Protein AF-A0A3B8ZAV6-F1 (afdb_monomer_lite)

Radius of gyration: 18.93 Å; chains: 1; bounding box: 57×38×47 Å

Secondary structure (DSSP, 8-state):
---------HHHHHTT-EEEEE-TTSGGGTHHHHHHTT--SB-TTSSSB--SSHHHHHHHHHHHHHHHTTSS-SS--HHHHHHHHHTT-EEEEE--GGGHHHHHH-TT------PPPB-TTT--B-PPPP--------TT-------

Foldseek 3Di:
DQADPQPCDPVLVVVLAAAEAEAPVDCLVLQLLLQLLVHDQADPPDPHGPCPDPSNVVSVVVVVVCVVSRNYDVHHHHVNRVVCQLVVRYRYYDDDPVCVVVQVPRPVHPGDDDAADRDPVRSGGSDGDDDDDDDDDDPPDDDPPDD

Sequence (147 aa):
MAVAATHASPSDRAKQQYGLVWNFVEPFFLVPFLSGFGGWVFEQDSSIPALDTPEVVAALQFVVALQQHRVLPANCDYETADMLFKSGRAAMIINGDWSWSDYLSNTNIDAVIAPLPVVSKTGLPMAPMVATKGYSLNINAQGAQVE

pLDDT: mean 87.41, std 15.55, range [30.14, 98.31]

Structure (mmCIF, N/CA/C/O backbone):
data_AF-A0A3B8ZAV6-F1
#
_entry.id   AF-A0A3B8ZAV6-F1
#
loop_
_atom_site.group_PDB
_atom_site.id
_atom_site.type_symbol
_atom_site.label_atom_id
_atom_site.label_alt_id
_atom_site.label_comp_id
_atom_site.label_asym_id
_atom_site.label_entity_id
_atom_site.label_seq_id
_atom_site.pdbx_PDB_ins_code
_atom_site.Cartn_x
_atom_site.Cartn_y
_atom_site.Cartn_z
_atom_site.occupancy
_atom_site.B_iso_or_equiv
_atom_site.auth_seq_id
_atom_site.auth_comp_id
_atom_site.auth_asym_id
_atom_site.auth_atom_id
_atom_site.pdbx_PDB_model_num
ATOM 1 N N . MET A 1 1 ? -9.820 -5.754 4.268 1.00 36.94 1 MET A N 1
ATOM 2 C CA . MET A 1 1 ? -10.681 -4.639 3.833 1.00 36.94 1 MET A CA 1
ATOM 3 C C . MET A 1 1 ? -11.993 -4.707 4.613 1.00 36.94 1 MET A C 1
ATOM 5 O O . MET A 1 1 ? -12.758 -5.635 4.390 1.00 36.94 1 MET A O 1
ATOM 9 N N . ALA A 1 2 ? -12.234 -3.786 5.549 1.00 30.28 2 ALA A N 1
ATOM 10 C CA . ALA A 1 2 ? -13.492 -3.695 6.300 1.00 30.28 2 ALA A CA 1
ATOM 11 C C . ALA A 1 2 ? -14.449 -2.715 5.5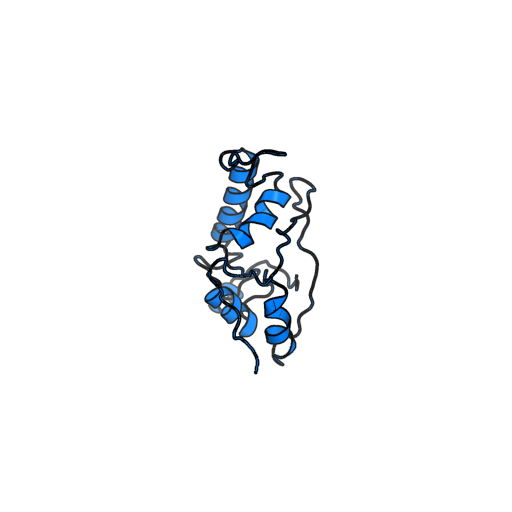95 1.00 30.28 2 ALA A C 1
ATOM 13 O O . ALA A 1 2 ? -14.299 -1.511 5.714 1.00 30.28 2 ALA A O 1
ATOM 14 N N . VAL A 1 3 ? -15.386 -3.195 4.777 1.00 30.14 3 VAL A N 1
ATOM 15 C CA . VAL A 1 3 ? -16.180 -2.312 3.900 1.00 30.14 3 VAL A CA 1
ATOM 16 C C . VAL A 1 3 ? -17.386 -1.720 4.641 1.00 30.14 3 VAL A C 1
ATOM 18 O O . VAL A 1 3 ? -18.337 -2.437 4.932 1.00 30.14 3 VAL A O 1
ATOM 21 N N . ALA A 1 4 ? -17.399 -0.400 4.840 1.00 34.38 4 ALA A N 1
ATOM 22 C CA . ALA A 1 4 ? -18.631 0.386 4.958 1.00 34.38 4 ALA A CA 1
ATOM 23 C C . ALA A 1 4 ? -18.734 1.313 3.733 1.00 34.38 4 ALA A C 1
ATOM 25 O O . ALA A 1 4 ? -17.719 1.816 3.251 1.00 34.38 4 ALA A O 1
ATOM 26 N N . ALA A 1 5 ? -19.941 1.486 3.185 1.00 32.22 5 ALA A N 1
ATOM 27 C CA . ALA A 1 5 ? -20.195 2.184 1.922 1.00 32.22 5 ALA A CA 1
ATOM 28 C C . ALA A 1 5 ? -19.514 3.571 1.857 1.00 32.22 5 ALA A C 1
ATOM 30 O O . ALA A 1 5 ? -19.794 4.453 2.662 1.00 32.22 5 ALA A O 1
ATOM 31 N N . THR A 1 6 ? -18.620 3.772 0.885 1.00 45.44 6 THR A N 1
ATOM 32 C CA . THR A 1 6 ? -17.654 4.888 0.846 1.00 45.44 6 THR A CA 1
ATOM 33 C C . THR A 1 6 ? -18.120 6.141 0.099 1.00 45.44 6 THR A C 1
ATOM 35 O O . THR A 1 6 ? -17.298 6.919 -0.388 1.00 45.44 6 THR A O 1
ATOM 38 N N . HIS A 1 7 ? -19.426 6.408 0.030 1.00 46.56 7 HIS A N 1
ATOM 39 C CA . HIS A 1 7 ? -19.881 7.738 -0.377 1.00 46.56 7 HIS A CA 1
ATOM 40 C C . HIS A 1 7 ? -19.847 8.677 0.831 1.00 46.56 7 HIS A C 1
ATOM 42 O O . HIS A 1 7 ? -20.750 8.640 1.658 1.00 46.56 7 HIS A O 1
ATOM 48 N N . ALA A 1 8 ? -18.824 9.537 0.911 1.00 52.19 8 ALA A N 1
ATOM 49 C CA . ALA A 1 8 ? -18.735 10.572 1.940 1.00 52.19 8 ALA A CA 1
ATOM 50 C C . ALA A 1 8 ? -19.919 11.549 1.819 1.00 52.19 8 ALA A C 1
ATOM 52 O O . ALA A 1 8 ? -19.936 12.461 0.973 1.00 52.19 8 ALA A O 1
ATOM 53 N N . SER A 1 9 ? -20.921 11.346 2.670 1.00 55.22 9 SER A N 1
ATOM 54 C CA . SER A 1 9 ? -22.085 12.212 2.792 1.00 55.22 9 SER A CA 1
ATOM 55 C C . SER A 1 9 ? -21.664 13.593 3.320 1.00 55.22 9 SER A C 1
ATOM 57 O O . SER A 1 9 ? -20.604 13.740 3.935 1.00 55.22 9 SER A O 1
ATOM 59 N N . PRO A 1 10 ? -22.468 14.651 3.118 1.00 54.78 10 PRO A N 1
ATOM 60 C CA . PRO A 1 10 ? -22.186 15.963 3.701 1.00 54.78 10 PRO A CA 1
ATOM 61 C C . PRO A 1 10 ? -21.973 15.942 5.227 1.00 54.78 10 PRO A C 1
ATOM 63 O O . PRO A 1 10 ? -21.194 16.746 5.733 1.00 54.78 10 PRO A O 1
ATOM 66 N N . SER A 1 11 ? -22.598 15.008 5.956 1.00 55.44 11 SER A N 1
ATOM 67 C CA . SER A 1 11 ? -22.385 14.825 7.399 1.00 55.44 11 SER A CA 1
ATOM 68 C C . SER A 1 11 ? -21.033 14.198 7.744 1.00 55.44 11 SER A C 1
ATOM 70 O O . SER A 1 11 ? -20.430 14.593 8.742 1.00 55.44 11 SER A O 1
ATOM 72 N N . ASP A 1 12 ? -20.514 13.298 6.907 1.00 56.47 12 ASP A N 1
ATOM 73 C CA . ASP A 1 12 ? -19.191 12.681 7.105 1.00 56.47 12 ASP A CA 1
ATOM 74 C C . ASP A 1 12 ? -18.078 13.723 6.932 1.00 56.47 12 ASP A C 1
ATOM 76 O O . ASP A 1 12 ? -17.070 13.713 7.641 1.00 56.47 12 ASP A O 1
ATOM 80 N N . ARG A 1 13 ? -18.316 14.707 6.049 1.00 57.88 13 ARG A N 1
ATOM 81 C CA . ARG A 1 13 ? -17.417 15.850 5.812 1.00 57.88 13 ARG A CA 1
ATOM 82 C C . ARG A 1 13 ? -17.279 16.750 7.039 1.00 57.88 13 ARG A C 1
ATOM 84 O O . ARG A 1 13 ? -16.193 17.266 7.279 1.00 57.88 13 ARG A O 1
ATOM 91 N N . ALA A 1 14 ? -18.344 16.921 7.823 1.00 58.75 14 ALA A N 1
ATOM 92 C CA . ALA A 1 14 ? -18.310 17.702 9.061 1.00 58.75 14 ALA A CA 1
ATOM 93 C C . ALA A 1 14 ? -17.619 16.954 10.216 1.00 58.75 14 ALA A C 1
ATOM 95 O O . ALA A 1 14 ? -17.057 17.585 11.107 1.00 58.75 14 ALA A O 1
ATOM 96 N N . LYS A 1 15 ? -17.627 15.616 10.186 1.00 63.44 15 LYS A N 1
ATOM 97 C CA . LYS A 1 15 ? -17.025 14.750 11.215 1.00 63.44 15 LYS A CA 1
ATOM 98 C C . LYS A 1 15 ? -15.614 14.264 10.866 1.00 63.44 15 LYS A C 1
ATOM 100 O O . LYS A 1 15 ? -15.023 13.513 11.637 1.00 63.44 15 LYS A O 1
ATOM 105 N N . GLN A 1 16 ? -15.075 14.696 9.720 1.00 76.06 16 GLN A N 1
ATOM 106 C CA . GLN A 1 16 ? -13.797 14.241 9.170 1.00 76.06 16 GLN A CA 1
ATOM 107 C C . GLN A 1 16 ? -13.682 12.700 9.164 1.00 76.06 16 GLN A C 1
ATOM 109 O O . GLN A 1 16 ? -12.708 12.144 9.689 1.00 76.06 16 GLN A O 1
ATOM 114 N N . GLN A 1 17 ? -14.708 12.032 8.630 1.00 86.38 17 GLN A N 1
ATOM 115 C CA . GLN A 1 17 ? -14.732 10.583 8.427 1.00 86.38 17 GLN A CA 1
ATOM 116 C C . GLN A 1 17 ? -14.309 10.243 6.992 1.00 86.38 17 GLN A C 1
ATOM 118 O O . GLN A 1 17 ? -14.695 10.934 6.048 1.00 86.38 17 GLN A O 1
ATOM 123 N N . TYR A 1 18 ? -13.519 9.183 6.835 1.00 89.75 18 TYR A N 1
ATOM 124 C CA . TYR A 1 18 ? -12.926 8.759 5.567 1.00 89.75 18 TYR A CA 1
ATOM 125 C C . TYR A 1 18 ? -13.351 7.338 5.204 1.00 89.75 18 TYR A C 1
ATOM 127 O O . TYR A 1 18 ? -13.526 6.477 6.067 1.00 89.75 18 TYR A O 1
ATOM 135 N N . GLY A 1 19 ? -13.494 7.076 3.906 1.00 90.31 19 GLY A N 1
ATOM 136 C CA . GLY A 1 19 ? -13.804 5.731 3.429 1.00 90.31 19 GLY A CA 1
ATOM 137 C C . GLY A 1 19 ? -12.605 4.794 3.556 1.00 90.31 19 GLY A C 1
ATOM 138 O O . GLY A 1 19 ? -12.752 3.644 3.959 1.00 90.31 19 GLY A O 1
ATOM 139 N N . LEU A 1 20 ? -11.413 5.298 3.235 1.00 93.88 20 LEU A N 1
ATOM 140 C CA . LEU A 1 20 ? -10.178 4.526 3.190 1.00 93.88 20 LEU A CA 1
ATOM 141 C C . LEU A 1 20 ? -9.000 5.379 3.670 1.00 93.88 20 LEU A C 1
ATOM 143 O O . LEU A 1 20 ? -8.856 6.528 3.254 1.00 93.88 20 LEU A O 1
ATOM 147 N N . VAL A 1 21 ? -8.139 4.798 4.503 1.00 95.94 21 VAL A N 1
ATOM 148 C CA . VAL A 1 21 ? -6.849 5.375 4.903 1.00 95.94 21 VAL A CA 1
ATOM 149 C C . VAL A 1 21 ? -5.720 4.372 4.687 1.00 95.94 21 VAL A C 1
ATOM 151 O O . VAL A 1 21 ? -5.903 3.166 4.834 1.00 95.94 21 VAL A O 1
ATOM 154 N N . TRP A 1 22 ? -4.546 4.866 4.311 1.00 96.50 22 TRP A N 1
ATOM 155 C CA . TRP A 1 22 ? -3.295 4.109 4.291 1.00 96.50 22 TRP A CA 1
ATOM 156 C C . TRP A 1 22 ? -2.123 5.081 4.200 1.00 96.50 22 TRP A C 1
ATOM 158 O O . TRP A 1 22 ? -2.316 6.249 3.858 1.00 96.50 22 TRP A O 1
ATOM 168 N N . ASN A 1 23 ? -0.917 4.594 4.478 1.00 96.44 23 ASN A N 1
ATOM 169 C CA . ASN A 1 23 ? 0.301 5.381 4.340 1.00 96.44 23 ASN A CA 1
ATOM 170 C C . ASN A 1 23 ? 0.687 5.537 2.858 1.00 96.44 23 ASN A C 1
ATOM 172 O O . ASN A 1 23 ? 1.509 4.779 2.355 1.00 96.44 23 ASN A O 1
ATOM 176 N N . PHE A 1 24 ? 0.092 6.492 2.139 1.00 91.56 24 PHE A N 1
ATOM 177 C CA . PHE A 1 24 ? 0.441 6.745 0.731 1.00 91.56 24 PHE A CA 1
ATOM 178 C C . PHE A 1 24 ? 1.691 7.613 0.552 1.00 91.56 24 PHE A C 1
ATOM 180 O O . PHE A 1 24 ? 2.093 7.863 -0.583 1.00 91.56 24 PHE A O 1
ATOM 187 N N . VAL A 1 25 ? 2.296 8.080 1.647 1.00 91.69 25 VAL A N 1
ATOM 188 C CA . VAL A 1 25 ? 3.589 8.775 1.616 1.00 91.69 25 VAL A CA 1
ATOM 189 C C . VAL A 1 25 ? 4.729 7.773 1.411 1.00 91.69 25 VAL A C 1
ATOM 191 O O . VAL A 1 25 ? 5.723 8.106 0.771 1.00 91.69 25 VAL A O 1
ATOM 194 N N . GLU A 1 26 ? 4.568 6.536 1.894 1.00 94.38 26 GLU A N 1
ATOM 195 C CA . GLU A 1 26 ? 5.595 5.500 1.799 1.00 94.38 26 GLU A CA 1
ATOM 196 C C . GLU A 1 26 ? 5.390 4.564 0.586 1.00 94.38 26 GLU A C 1
ATOM 198 O O . GLU A 1 26 ? 4.365 3.873 0.506 1.00 94.38 26 GLU A O 1
ATOM 203 N N . PRO A 1 27 ? 6.365 4.455 -0.345 1.00 93.38 27 PRO A N 1
ATOM 204 C CA . PRO A 1 27 ? 6.205 3.708 -1.599 1.00 93.38 27 PRO A CA 1
ATOM 205 C C . PRO A 1 27 ? 5.876 2.220 -1.444 1.00 93.38 27 PRO A C 1
ATOM 207 O O . PRO A 1 27 ? 5.257 1.639 -2.337 1.00 93.38 27 PRO A O 1
ATOM 210 N N . PHE A 1 28 ? 6.233 1.592 -0.318 1.00 94.69 28 PHE A N 1
ATOM 211 C CA . PHE A 1 28 ? 5.870 0.198 -0.042 1.00 94.69 28 PHE A CA 1
ATOM 212 C C . PHE A 1 28 ? 4.354 -0.039 -0.163 1.00 94.69 28 PHE A C 1
ATOM 214 O O . PHE A 1 28 ? 3.915 -1.037 -0.736 1.00 94.69 28 PHE A O 1
ATOM 221 N N . PHE A 1 29 ? 3.543 0.916 0.301 1.00 95.62 29 PHE A N 1
ATOM 222 C CA . PHE A 1 29 ? 2.083 0.828 0.240 1.00 95.62 29 PHE A CA 1
ATOM 223 C C . PHE A 1 29 ? 1.494 1.272 -1.106 1.00 95.62 29 PHE A C 1
ATOM 225 O O . PHE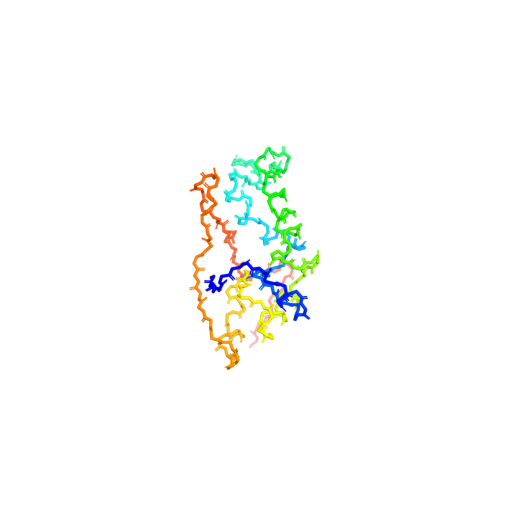 A 1 29 ? 0.290 1.118 -1.322 1.00 95.62 29 PHE A O 1
ATOM 232 N N . LEU A 1 30 ? 2.312 1.791 -2.028 1.00 94.94 30 LEU A N 1
ATOM 233 C CA . LEU A 1 30 ? 1.894 2.098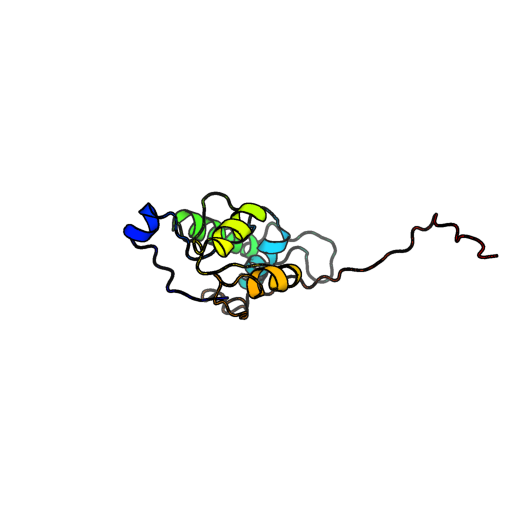 -3.397 1.00 94.94 30 LEU A CA 1
ATOM 234 C C . LEU A 1 30 ? 1.900 0.848 -4.290 1.00 94.94 30 LEU A C 1
ATOM 236 O O . LEU A 1 30 ? 1.097 0.758 -5.217 1.00 94.94 30 LEU A O 1
ATOM 240 N N . VAL A 1 31 ? 2.754 -0.139 -3.994 1.00 96.44 31 VAL A N 1
ATOM 241 C CA . VAL A 1 31 ? 2.938 -1.354 -4.813 1.00 96.44 31 VAL A CA 1
ATOM 242 C C . VAL A 1 31 ? 1.629 -2.062 -5.196 1.00 96.44 31 VAL A C 1
ATOM 244 O O . VAL A 1 31 ? 1.493 -2.400 -6.372 1.00 96.44 31 VAL A O 1
ATOM 247 N N . PRO A 1 32 ? 0.638 -2.254 -4.300 1.00 96.94 32 PRO A N 1
ATOM 248 C CA . PRO A 1 32 ? -0.613 -2.900 -4.690 1.00 96.94 32 PRO A CA 1
ATOM 249 C C . PRO A 1 32 ? -1.398 -2.132 -5.760 1.00 96.94 32 PRO A C 1
ATOM 251 O O . PRO A 1 32 ? -2.123 -2.734 -6.546 1.00 96.94 32 PRO A O 1
ATOM 254 N N . PHE A 1 33 ? -1.269 -0.804 -5.804 1.00 96.88 33 PHE A N 1
ATOM 255 C CA . PHE A 1 33 ? -1.879 0.004 -6.857 1.00 96.88 33 PHE A CA 1
ATOM 256 C C . PHE A 1 33 ? -1.102 -0.132 -8.165 1.00 96.88 33 PHE A C 1
ATOM 258 O O . PHE A 1 33 ? -1.727 -0.240 -9.212 1.00 96.88 33 PHE A O 1
ATOM 265 N N . LEU A 1 34 ? 0.233 -0.193 -8.122 1.00 97.56 34 LEU A N 1
ATOM 266 C CA . LEU A 1 34 ? 1.034 -0.432 -9.327 1.00 97.56 34 LEU A CA 1
ATOM 267 C C . LEU A 1 34 ? 0.641 -1.762 -9.978 1.00 97.56 34 LEU A C 1
ATOM 269 O O . LEU A 1 34 ? 0.237 -1.781 -11.139 1.00 97.56 34 LEU A O 1
ATOM 273 N N . SER A 1 35 ? 0.647 -2.849 -9.201 1.00 97.06 35 SER A N 1
ATOM 274 C CA . SER A 1 35 ? 0.304 -4.185 -9.698 1.00 97.06 35 SER A CA 1
ATOM 275 C C . SER A 1 35 ? -1.146 -4.277 -10.183 1.00 97.06 35 SER A C 1
ATOM 277 O O . SER A 1 35 ? -1.404 -4.853 -11.239 1.00 97.06 35 SER A O 1
ATOM 279 N N . GLY A 1 36 ? -2.088 -3.626 -9.491 1.00 98.00 36 GLY A N 1
ATOM 280 C CA . GLY A 1 36 ? -3.484 -3.534 -9.928 1.00 98.00 36 GLY A CA 1
ATOM 281 C C . GLY A 1 36 ? -3.672 -2.795 -11.260 1.00 98.00 36 GLY A C 1
ATOM 282 O O . GLY A 1 36 ? -4.660 -3.022 -11.955 1.00 98.00 36 GLY A O 1
ATOM 283 N N . PHE A 1 37 ? -2.732 -1.938 -11.658 1.00 98.31 37 PHE A N 1
ATOM 284 C CA . PHE A 1 37 ? -2.738 -1.256 -12.956 1.00 98.31 37 PHE A CA 1
ATOM 285 C C . PHE A 1 37 ? -1.812 -1.907 -13.994 1.00 98.31 37 PHE A C 1
ATOM 287 O O . PHE A 1 37 ? -1.735 -1.417 -15.117 1.00 98.31 37 PHE A O 1
ATOM 294 N N . GLY A 1 38 ? -1.164 -3.025 -13.651 1.00 97.06 38 GLY A N 1
ATOM 295 C CA . GLY A 1 38 ? -0.232 -3.741 -14.526 1.00 97.06 38 GLY A CA 1
ATOM 296 C C . GLY A 1 38 ? 1.197 -3.192 -14.519 1.00 97.06 38 GLY A C 1
ATOM 297 O O . GLY A 1 38 ? 2.021 -3.653 -15.300 1.00 97.06 38 GLY A O 1
ATOM 298 N N . GLY A 1 39 ? 1.502 -2.229 -13.647 1.00 96.19 39 GLY A N 1
ATOM 299 C CA . GLY A 1 39 ? 2.837 -1.663 -13.478 1.00 96.19 39 GLY A CA 1
ATOM 300 C C . GLY A 1 39 ? 3.670 -2.417 -12.441 1.00 96.19 39 GLY A C 1
ATOM 301 O O . GLY A 1 39 ? 3.145 -3.087 -11.547 1.00 96.19 39 GLY A O 1
ATOM 302 N N . TRP A 1 40 ? 4.991 -2.260 -12.523 1.00 95.38 40 TRP A N 1
ATOM 303 C CA . TRP A 1 40 ? 5.938 -2.799 -11.548 1.00 95.38 40 TRP A CA 1
ATOM 304 C C . TRP A 1 40 ? 7.113 -1.842 -11.325 1.00 95.38 40 TRP A C 1
ATOM 306 O O . TRP A 1 40 ? 7.297 -0.882 -12.066 1.00 95.38 40 TRP A O 1
ATOM 316 N N . VAL A 1 41 ? 7.892 -2.077 -10.267 1.00 95.00 41 VAL A N 1
ATOM 317 C CA . VAL A 1 41 ? 9.010 -1.199 -9.872 1.00 95.00 41 VAL A CA 1
ATOM 318 C C . VAL A 1 41 ? 10.274 -1.409 -10.711 1.00 95.00 41 VAL A C 1
ATOM 320 O O . VAL A 1 41 ? 11.047 -0.471 -10.898 1.00 95.00 41 VAL A O 1
ATOM 323 N N . PHE A 1 42 ? 10.467 -2.615 -11.244 1.00 95.00 42 PHE A N 1
ATOM 324 C CA . PHE A 1 42 ? 11.591 -2.992 -12.100 1.00 95.00 42 PHE A CA 1
ATOM 325 C C . PHE A 1 42 ? 11.086 -3.608 -13.401 1.00 95.00 42 PHE A C 1
ATOM 327 O O . PHE A 1 42 ? 9.967 -4.120 -13.464 1.00 95.00 42 PHE A O 1
ATOM 334 N N . GLU A 1 43 ? 11.925 -3.587 -14.426 1.00 94.06 43 GLU A N 1
ATOM 335 C CA . GLU A 1 43 ? 11.724 -4.410 -15.611 1.00 94.06 43 GLU A CA 1
ATOM 336 C C . GLU A 1 43 ? 11.724 -5.899 -15.238 1.00 94.06 43 GLU A C 1
ATOM 338 O O . GLU A 1 43 ? 12.321 -6.323 -14.243 1.00 94.06 43 GLU A O 1
ATOM 343 N N . GLN A 1 44 ? 11.043 -6.709 -16.047 1.00 91.38 44 GLN A N 1
ATOM 344 C CA . GLN A 1 44 ? 10.989 -8.148 -15.828 1.00 91.38 44 GLN A CA 1
ATOM 345 C C . GLN A 1 44 ? 12.402 -8.751 -15.861 1.00 91.38 44 GLN A C 1
ATOM 347 O O . GLN A 1 44 ? 13.168 -8.502 -16.789 1.00 91.38 44 GLN A O 1
ATOM 352 N N . ASP A 1 45 ? 12.728 -9.546 -14.839 1.00 91.88 45 ASP A N 1
ATOM 353 C CA . ASP A 1 45 ? 14.005 -10.258 -14.695 1.00 91.88 45 ASP A CA 1
ATOM 354 C C . ASP A 1 45 ? 15.252 -9.351 -14.768 1.00 91.88 45 ASP A C 1
ATOM 356 O O . ASP A 1 45 ? 16.340 -9.778 -15.158 1.00 91.88 45 ASP A O 1
ATOM 360 N N . SER A 1 46 ? 15.103 -8.086 -14.367 1.00 93.94 46 SER A N 1
ATOM 361 C CA . SER A 1 46 ? 16.131 -7.053 -14.468 1.00 93.94 46 SER A CA 1
ATOM 362 C C . SER A 1 46 ? 16.169 -6.184 -13.208 1.00 93.94 46 SER A C 1
ATOM 364 O O . SER A 1 46 ? 15.198 -6.072 -12.465 1.00 93.94 46 SER A O 1
ATOM 366 N N . SER A 1 47 ? 17.315 -5.550 -12.954 1.00 93.56 47 SER A N 1
ATOM 367 C CA . SER A 1 47 ? 17.476 -4.544 -11.896 1.00 93.56 47 SER A CA 1
ATOM 368 C C . SER A 1 47 ? 17.251 -3.112 -12.398 1.00 93.56 47 SER A C 1
ATOM 370 O O . SER A 1 47 ? 17.560 -2.156 -11.686 1.00 93.56 47 SER A O 1
ATOM 372 N N . ILE A 1 48 ? 16.777 -2.945 -13.636 1.00 96.56 48 ILE A N 1
ATOM 373 C CA . ILE A 1 48 ? 16.488 -1.642 -14.241 1.00 96.56 48 ILE A CA 1
ATOM 374 C C . ILE A 1 48 ? 15.120 -1.149 -13.739 1.00 96.56 48 ILE A C 1
ATOM 376 O O . ILE A 1 48 ? 14.141 -1.887 -13.855 1.00 96.56 48 ILE A O 1
ATOM 380 N N . PRO A 1 49 ? 15.013 0.065 -13.165 1.00 96.38 49 PRO A N 1
ATOM 381 C CA . PRO A 1 49 ? 13.732 0.615 -12.720 1.00 96.38 49 PRO A CA 1
ATOM 382 C C . PRO A 1 49 ? 12.748 0.852 -13.875 1.00 96.38 49 PRO A C 1
ATOM 384 O O . PRO A 1 49 ? 13.119 1.442 -14.886 1.00 96.38 49 PRO A O 1
ATOM 387 N N . ALA A 1 50 ? 11.479 0.485 -13.683 1.00 95.00 50 ALA A N 1
ATOM 388 C CA . ALA A 1 50 ? 10.399 0.631 -14.672 1.00 95.00 50 ALA A CA 1
ATOM 389 C C . ALA A 1 50 ? 9.300 1.606 -14.202 1.00 95.00 50 ALA A C 1
ATOM 391 O O . ALA A 1 50 ? 8.103 1.338 -14.299 1.00 95.00 50 ALA A O 1
ATOM 392 N N . LEU A 1 51 ? 9.710 2.747 -13.641 1.00 95.88 51 LEU A N 1
ATOM 393 C CA . LEU A 1 51 ? 8.799 3.689 -12.977 1.00 95.88 51 LEU A CA 1
ATOM 394 C C . LEU A 1 51 ? 8.110 4.679 -13.932 1.00 95.88 51 LEU A C 1
ATOM 396 O O . LEU A 1 51 ? 7.070 5.225 -13.577 1.00 95.88 51 LEU A O 1
ATOM 400 N N . ASP A 1 52 ? 8.659 4.905 -15.127 1.00 96.44 52 ASP A N 1
ATOM 401 C CA . ASP A 1 52 ? 8.079 5.792 -16.147 1.00 96.44 52 ASP A CA 1
ATOM 402 C C . ASP A 1 52 ? 7.341 4.979 -17.219 1.00 96.44 52 ASP A C 1
ATOM 404 O O . ASP A 1 52 ? 7.754 4.882 -18.373 1.00 96.44 52 ASP A O 1
ATOM 408 N N . THR A 1 53 ? 6.270 4.307 -16.796 1.00 97.19 53 THR A N 1
ATOM 409 C CA . THR A 1 53 ? 5.410 3.501 -17.672 1.00 97.19 53 THR A CA 1
ATOM 410 C C . THR A 1 53 ? 3.975 4.032 -17.653 1.00 97.19 53 THR A C 1
ATOM 412 O O . THR A 1 53 ? 3.533 4.577 -16.632 1.00 97.19 53 THR A O 1
ATOM 415 N N . PRO A 1 54 ? 3.204 3.877 -18.748 1.00 98.19 54 PRO A N 1
ATOM 416 C CA . PRO A 1 54 ? 1.792 4.265 -18.778 1.00 98.19 54 PRO A CA 1
ATOM 417 C C . PRO A 1 54 ? 0.969 3.662 -17.629 1.00 98.19 54 PRO A C 1
ATOM 419 O O . PRO A 1 54 ? 0.067 4.313 -17.101 1.00 98.19 54 PRO A O 1
ATOM 422 N N . GLU A 1 55 ? 1.300 2.441 -17.214 1.00 97.81 55 GLU A N 1
ATOM 423 C CA . GLU A 1 55 ? 0.658 1.708 -16.126 1.00 97.81 55 GLU A CA 1
ATOM 424 C C . GLU A 1 55 ? 0.941 2.353 -14.763 1.00 97.81 55 GLU A C 1
ATOM 426 O O . GLU A 1 55 ? 0.012 2.583 -13.983 1.00 97.81 55 GLU A O 1
ATOM 431 N N . VAL A 1 56 ? 2.202 2.713 -14.485 1.00 97.75 56 VAL A N 1
ATOM 432 C CA . VAL A 1 56 ? 2.579 3.415 -13.245 1.00 97.75 56 VAL A CA 1
ATOM 433 C C . VAL A 1 56 ? 1.948 4.808 -13.199 1.00 97.75 56 VAL A C 1
ATOM 435 O O . VAL A 1 56 ? 1.387 5.196 -12.171 1.00 97.75 56 VAL A O 1
ATOM 438 N N . VAL A 1 57 ? 1.943 5.540 -14.318 1.00 98.00 57 VAL A N 1
ATOM 439 C CA . VAL A 1 57 ? 1.258 6.839 -14.418 1.00 98.00 57 VAL A CA 1
ATOM 440 C C . VAL A 1 57 ? -0.240 6.688 -14.133 1.00 98.00 57 VAL A C 1
ATOM 442 O O . VAL A 1 57 ? -0.798 7.472 -13.363 1.00 98.00 57 VAL A O 1
ATOM 445 N N . ALA A 1 58 ? -0.897 5.667 -14.690 1.00 98.06 58 ALA A N 1
ATOM 446 C CA . ALA A 1 58 ? -2.315 5.409 -14.450 1.00 98.06 58 ALA A CA 1
ATOM 447 C C . ALA A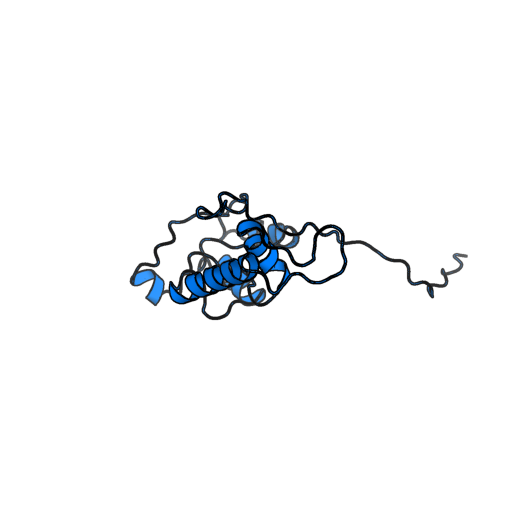 1 58 ? -2.615 5.057 -12.981 1.00 98.06 58 ALA A C 1
ATOM 449 O O . ALA A 1 58 ? -3.615 5.532 -12.434 1.00 98.06 58 ALA A O 1
ATOM 450 N N . ALA A 1 59 ? -1.745 4.282 -12.325 1.00 97.38 59 ALA A N 1
ATOM 451 C CA . ALA A 1 59 ? -1.862 3.973 -10.901 1.00 97.38 59 ALA A CA 1
ATOM 452 C C . ALA A 1 59 ? -1.768 5.240 -10.033 1.00 97.38 59 ALA A C 1
ATOM 454 O O . ALA A 1 59 ? -2.604 5.464 -9.155 1.00 97.38 59 ALA A O 1
ATOM 455 N N . LEU A 1 60 ? -0.790 6.108 -10.308 1.00 95.75 60 LEU A N 1
ATOM 456 C CA . LEU A 1 60 ? -0.613 7.373 -9.589 1.00 95.75 60 LEU A CA 1
ATOM 457 C C . LEU A 1 60 ? -1.792 8.326 -9.813 1.00 95.75 60 LEU A C 1
ATOM 459 O O . LEU A 1 60 ? -2.302 8.915 -8.861 1.00 95.75 60 LEU A O 1
ATOM 463 N N . GLN A 1 61 ? -2.281 8.433 -11.050 1.00 96.38 61 GLN A N 1
ATOM 464 C CA . GLN A 1 61 ? -3.479 9.212 -11.367 1.00 96.38 61 GLN A CA 1
ATOM 465 C C . GLN A 1 61 ? -4.708 8.705 -10.608 1.00 96.38 61 GLN A C 1
ATOM 467 O O . GLN A 1 61 ? -5.518 9.512 -10.156 1.00 96.38 61 GLN A O 1
ATOM 472 N N . PHE A 1 62 ? -4.842 7.390 -10.424 1.00 95.19 62 PHE A N 1
ATOM 473 C CA . PHE A 1 62 ? -5.918 6.821 -9.619 1.00 95.19 62 PHE A CA 1
ATOM 474 C C . PHE A 1 62 ? -5.809 7.220 -8.142 1.00 95.19 62 PHE A C 1
ATOM 476 O O . PHE A 1 62 ? -6.803 7.646 -7.556 1.00 95.19 62 PHE A O 1
ATOM 483 N N . VAL A 1 63 ? -4.612 7.169 -7.548 1.00 92.75 63 VAL A N 1
ATOM 484 C CA . VAL A 1 63 ? -4.394 7.630 -6.163 1.00 92.75 63 VAL A CA 1
ATOM 485 C C . VAL A 1 63 ? -4.712 9.125 -6.018 1.00 92.75 63 VAL A C 1
ATOM 487 O O . VAL A 1 63 ? -5.418 9.517 -5.086 1.00 92.75 63 VAL A O 1
ATOM 490 N N . VAL A 1 64 ? -4.286 9.955 -6.975 1.00 92.19 64 VAL A N 1
ATOM 491 C CA . VAL A 1 64 ? -4.631 11.388 -7.019 1.00 92.19 64 VAL A CA 1
ATOM 492 C C . VAL A 1 64 ? -6.143 11.592 -7.157 1.00 92.19 64 VAL A C 1
ATOM 494 O O . VAL A 1 64 ? -6.714 12.450 -6.484 1.00 92.19 64 VAL A O 1
ATOM 497 N N . ALA A 1 65 ? -6.831 10.791 -7.971 1.00 92.38 65 ALA A N 1
ATOM 498 C CA . ALA A 1 65 ? -8.284 10.866 -8.098 1.00 92.38 65 ALA A CA 1
ATOM 499 C C . ALA A 1 65 ? -8.986 10.534 -6.770 1.00 92.38 65 ALA A C 1
ATOM 501 O O . ALA A 1 65 ? -9.930 11.225 -6.388 1.00 92.38 65 ALA A O 1
ATOM 502 N N . LEU A 1 66 ? -8.508 9.540 -6.011 1.00 90.38 66 LEU A N 1
ATOM 503 C CA . LEU A 1 66 ? -9.052 9.226 -4.683 1.00 90.38 66 LEU A CA 1
ATOM 504 C C . LEU A 1 66 ? -8.914 10.406 -3.701 1.00 90.38 66 LEU A C 1
ATOM 506 O O . LEU A 1 66 ? -9.851 10.680 -2.943 1.00 90.38 66 LEU A O 1
ATOM 510 N N . GLN A 1 67 ? -7.794 11.139 -3.753 1.00 85.88 67 GLN A N 1
ATOM 511 C CA . GLN A 1 67 ? -7.600 12.389 -3.003 1.00 85.88 67 GLN A CA 1
ATOM 512 C C . GLN A 1 67 ? -8.588 13.475 -3.449 1.00 85.88 67 GLN A C 1
ATOM 514 O O . GLN A 1 67 ? -9.265 14.085 -2.619 1.00 85.88 67 GLN A O 1
ATOM 519 N N . GLN A 1 68 ? -8.722 13.697 -4.760 1.00 88.25 68 GLN A N 1
ATOM 520 C CA . GLN A 1 68 ? -9.621 14.710 -5.327 1.00 88.25 68 GLN A CA 1
ATOM 521 C C . GLN A 1 68 ? -11.094 14.434 -4.996 1.00 88.25 68 GLN A C 1
ATOM 523 O O . GLN A 1 68 ? -11.846 15.356 -4.673 1.00 88.25 68 GLN A O 1
ATOM 528 N N . HIS A 1 69 ? -11.494 13.162 -4.998 1.00 87.75 69 HIS A N 1
ATOM 529 C CA . HIS A 1 69 ? -12.825 12.716 -4.590 1.00 87.75 69 HIS A CA 1
ATOM 530 C C . HIS A 1 69 ? -13.014 12.653 -3.067 1.00 87.75 69 HIS A C 1
ATOM 532 O O . HIS A 1 69 ? -14.112 12.338 -2.608 1.00 87.75 69 HIS A O 1
ATOM 538 N N . ARG A 1 70 ? -11.983 12.998 -2.281 1.00 83.88 70 ARG A N 1
ATOM 539 C CA . ARG A 1 70 ? -11.994 13.007 -0.809 1.00 83.88 70 ARG A CA 1
ATOM 540 C C . ARG A 1 70 ? -12.382 11.659 -0.198 1.00 83.88 70 ARG A C 1
ATOM 542 O O . ARG A 1 70 ? -12.990 11.609 0.868 1.00 83.88 70 ARG A O 1
ATOM 549 N N . VAL A 1 71 ? -12.028 10.566 -0.874 1.00 86.75 71 VAL A N 1
ATOM 550 C CA . VAL A 1 71 ? -12.177 9.205 -0.332 1.00 86.75 71 VAL A CA 1
ATOM 551 C C . VAL A 1 71 ? -11.210 8.997 0.840 1.00 86.75 71 VAL A C 1
ATOM 553 O O . VAL A 1 71 ? -11.517 8.262 1.781 1.00 86.75 71 VAL A O 1
ATOM 556 N N . LEU A 1 72 ? -10.072 9.690 0.782 1.00 86.25 72 LEU A N 1
ATOM 557 C CA . LEU A 1 72 ? -8.951 9.622 1.709 1.00 86.25 72 LEU A CA 1
ATOM 558 C C . LEU A 1 72 ? -8.489 11.045 2.124 1.00 86.25 72 LEU A C 1
ATOM 560 O O . LEU A 1 72 ? -8.856 12.020 1.455 1.00 86.25 72 LEU A O 1
ATOM 564 N N . PRO A 1 73 ? -7.723 11.198 3.222 1.00 86.38 73 PRO A N 1
ATOM 565 C CA . PRO A 1 73 ? -7.215 12.493 3.692 1.00 86.38 73 PRO A CA 1
ATOM 566 C C . PRO A 1 73 ? -6.242 13.149 2.703 1.00 86.38 73 PRO A C 1
ATOM 568 O O . PRO A 1 73 ? -5.540 12.459 1.979 1.00 86.38 73 PRO A O 1
ATOM 571 N N . ALA A 1 74 ? -6.115 14.480 2.715 1.00 84.88 74 ALA A N 1
ATOM 572 C CA . ALA A 1 74 ? -5.183 15.178 1.813 1.00 84.88 74 ALA A CA 1
ATOM 573 C C . ALA A 1 74 ? -3.714 14.743 1.996 1.00 84.88 74 ALA A C 1
ATOM 575 O O . ALA A 1 74 ? -2.968 14.673 1.025 1.00 84.88 74 ALA A O 1
ATOM 576 N N . ASN A 1 75 ? -3.322 14.426 3.231 1.00 85.94 75 ASN A N 1
ATOM 577 C CA . ASN A 1 75 ? -2.055 13.788 3.562 1.00 85.94 75 ASN A CA 1
ATOM 578 C C . ASN A 1 75 ? -2.316 12.666 4.572 1.00 85.94 75 ASN A C 1
ATOM 580 O O . ASN A 1 75 ? -3.105 12.864 5.499 1.00 85.94 75 ASN A O 1
ATOM 584 N N . CYS A 1 76 ? -1.686 11.509 4.392 1.00 91.81 76 CYS A N 1
ATOM 585 C CA . CYS A 1 76 ? -1.838 10.372 5.292 1.00 91.81 76 CYS A CA 1
ATOM 586 C C . CYS A 1 76 ? -0.532 9.579 5.346 1.00 91.81 76 CYS A C 1
ATOM 588 O O . CYS A 1 76 ? -0.236 8.780 4.456 1.00 91.81 76 CYS A O 1
ATOM 590 N N . ASP A 1 77 ? 0.242 9.830 6.396 1.00 95.75 77 ASP A N 1
ATOM 591 C CA . ASP A 1 77 ? 1.353 8.977 6.806 1.00 95.75 77 ASP A CA 1
ATOM 592 C C . ASP A 1 77 ? 0.841 7.774 7.623 1.00 95.75 77 ASP A C 1
ATOM 594 O O . ASP A 1 77 ? -0.371 7.550 7.759 1.00 95.75 77 ASP A O 1
ATOM 598 N N . TYR A 1 78 ? 1.772 6.959 8.123 1.00 96.81 78 TYR A N 1
ATOM 599 C CA . TYR A 1 78 ? 1.458 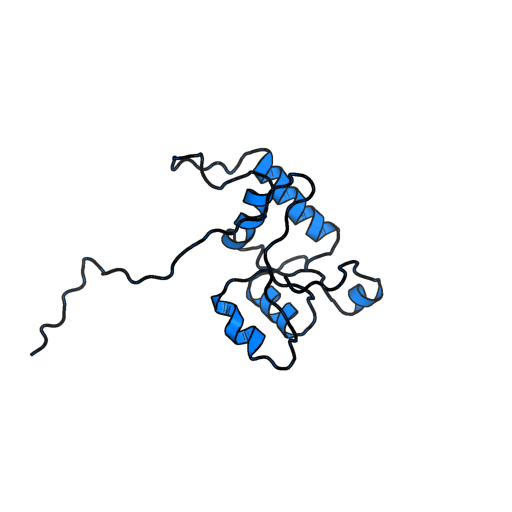5.753 8.882 1.00 96.81 78 TYR A CA 1
ATOM 600 C C . TYR A 1 78 ? 0.664 6.069 10.152 1.00 96.81 78 TYR A C 1
ATOM 602 O O . TYR A 1 78 ? -0.401 5.493 10.374 1.00 96.81 78 TYR A O 1
ATOM 610 N N . GLU A 1 79 ? 1.147 7.013 10.954 1.00 96.38 79 GLU A N 1
ATOM 611 C CA . GLU A 1 79 ? 0.551 7.415 12.225 1.00 96.38 79 GLU A CA 1
ATOM 612 C C . GLU A 1 79 ? -0.841 8.020 12.025 1.00 96.38 79 GLU A C 1
ATOM 614 O O . GLU A 1 79 ? -1.774 7.701 12.764 1.00 96.38 79 GLU A O 1
ATOM 619 N N . THR A 1 80 ? -1.014 8.851 10.996 1.00 95.25 80 THR A N 1
ATOM 620 C CA . THR A 1 80 ? -2.313 9.437 10.657 1.00 95.25 80 THR A CA 1
ATOM 621 C C . THR A 1 80 ? -3.306 8.357 10.243 1.00 95.25 80 THR A C 1
ATOM 623 O O . THR A 1 80 ? -4.445 8.367 10.717 1.00 95.25 80 THR A O 1
ATOM 626 N N . ALA A 1 81 ? -2.898 7.409 9.389 1.00 95.88 81 ALA A N 1
ATOM 627 C CA . ALA A 1 81 ? -3.767 6.313 8.962 1.00 95.88 81 ALA A CA 1
ATOM 628 C C . ALA A 1 81 ? -4.188 5.443 10.156 1.00 95.88 81 ALA A C 1
ATOM 630 O O . ALA A 1 81 ? -5.375 5.156 10.332 1.00 95.88 81 ALA A O 1
ATOM 631 N N . ASP A 1 82 ? -3.222 5.086 11.002 1.00 95.25 82 ASP A N 1
ATOM 632 C CA . ASP A 1 82 ? -3.426 4.285 12.206 1.00 95.25 82 ASP A CA 1
ATOM 633 C C . ASP A 1 82 ? -4.390 4.964 13.193 1.00 95.25 82 ASP A C 1
ATOM 635 O O . ASP A 1 82 ? -5.390 4.372 13.609 1.00 95.25 82 ASP A O 1
ATOM 639 N N . MET A 1 83 ? -4.156 6.243 13.498 1.00 94.00 83 MET A N 1
ATOM 640 C CA . MET A 1 83 ? -5.002 7.041 14.387 1.00 94.00 83 MET A CA 1
ATOM 641 C C . MET A 1 83 ? -6.432 7.177 13.845 1.00 94.00 83 MET A C 1
ATOM 643 O O . MET A 1 83 ? -7.403 7.031 14.596 1.00 94.00 83 MET A O 1
ATOM 647 N N . LEU A 1 84 ? -6.593 7.482 12.553 1.00 93.25 84 LEU A N 1
ATOM 648 C CA . LEU A 1 84 ? -7.915 7.648 11.943 1.00 93.25 84 LEU A CA 1
ATOM 649 C C . LEU A 1 84 ? -8.721 6.349 11.992 1.00 93.25 84 LEU A C 1
ATOM 651 O O . LEU A 1 84 ? -9.912 6.390 12.301 1.00 93.25 84 LEU A O 1
ATOM 655 N N . PHE A 1 85 ? -8.084 5.204 11.751 1.00 93.75 85 PHE A N 1
ATOM 656 C CA . PHE A 1 85 ? -8.754 3.913 11.854 1.00 93.75 85 PHE A CA 1
ATOM 657 C C . PHE A 1 85 ? -9.118 3.576 13.306 1.00 93.75 85 PHE A C 1
ATOM 659 O O . PHE A 1 85 ? -10.284 3.319 13.604 1.00 93.75 85 PHE A O 1
ATOM 666 N N . LYS A 1 86 ? -8.167 3.689 14.244 1.00 92.56 86 LYS A N 1
ATOM 667 C CA . LYS A 1 86 ? -8.395 3.379 15.668 1.00 92.56 86 LYS A CA 1
ATOM 668 C C . LYS A 1 86 ? -9.440 4.256 16.350 1.00 92.56 86 LYS A C 1
ATOM 670 O O . LYS A 1 86 ? -10.070 3.818 17.308 1.00 92.56 86 LYS A O 1
ATOM 675 N N . SER A 1 87 ? -9.620 5.487 15.876 1.00 90.62 87 SER A N 1
ATOM 676 C CA . SER A 1 87 ? -10.636 6.417 16.383 1.00 90.62 87 SER A CA 1
ATOM 677 C C . SER A 1 87 ? -12.019 6.238 15.739 1.00 90.62 87 SER A C 1
ATOM 679 O O . SER A 1 87 ? -12.918 7.032 16.012 1.00 90.62 87 SER A O 1
ATOM 681 N N . GLY A 1 88 ? -12.204 5.238 14.866 1.00 89.12 88 GLY A N 1
ATOM 682 C CA . GLY A 1 88 ? -13.465 5.014 14.146 1.00 89.12 88 GLY A CA 1
ATOM 683 C C . GLY A 1 88 ? -13.760 6.078 13.082 1.00 89.12 88 GLY A C 1
ATOM 684 O O . GLY A 1 88 ? -14.895 6.225 12.623 1.00 89.12 88 GLY A O 1
ATOM 685 N N . ARG A 1 89 ? -12.745 6.856 12.690 1.00 90.69 89 ARG A N 1
ATOM 686 C CA . ARG A 1 89 ? -12.847 7.914 11.677 1.00 90.69 89 ARG A CA 1
ATOM 687 C C . ARG A 1 89 ? -12.496 7.436 10.272 1.00 90.69 89 ARG A C 1
ATOM 689 O O . ARG A 1 89 ? -12.644 8.211 9.332 1.00 90.69 89 ARG A O 1
ATOM 696 N N . ALA A 1 90 ? -12.071 6.189 10.106 1.00 92.38 90 ALA A N 1
ATOM 697 C CA . ALA A 1 90 ? -11.906 5.557 8.806 1.00 92.38 90 ALA A CA 1
ATOM 698 C C . ALA A 1 90 ? -12.603 4.196 8.778 1.00 92.38 90 ALA A C 1
ATOM 700 O O . ALA A 1 90 ? -12.428 3.402 9.697 1.00 92.38 90 ALA A O 1
ATOM 701 N N . ALA A 1 91 ? -13.367 3.921 7.718 1.00 91.88 91 ALA A N 1
ATOM 702 C CA . ALA A 1 91 ? -14.030 2.625 7.554 1.00 91.88 91 ALA A CA 1
ATOM 703 C C . ALA A 1 91 ? -13.032 1.507 7.205 1.00 91.88 91 ALA A C 1
ATOM 705 O O . ALA A 1 91 ? -13.118 0.404 7.737 1.00 91.88 91 ALA A O 1
ATOM 706 N N . MET A 1 92 ? -12.062 1.801 6.334 1.00 94.81 92 MET A N 1
ATOM 707 C CA . MET A 1 92 ? -11.034 0.859 5.891 1.00 94.81 92 MET A CA 1
ATOM 708 C C . MET A 1 92 ? -9.634 1.387 6.152 1.00 94.81 92 MET A C 1
ATOM 710 O O . MET A 1 92 ? -9.361 2.565 5.924 1.00 94.81 92 MET A O 1
ATOM 714 N N . ILE A 1 93 ? -8.729 0.470 6.491 1.00 96.31 93 ILE A N 1
ATOM 715 C CA . ILE A 1 93 ? -7.286 0.689 6.451 1.00 96.31 93 ILE A CA 1
ATOM 716 C C . ILE A 1 93 ? -6.599 -0.354 5.557 1.00 96.31 93 ILE A C 1
ATOM 718 O O . ILE A 1 93 ? -6.976 -1.530 5.567 1.00 96.31 93 ILE A O 1
ATOM 722 N N . ILE A 1 94 ? -5.590 0.069 4.787 1.00 96.75 94 ILE A N 1
ATOM 723 C CA . ILE A 1 94 ? -4.586 -0.836 4.203 1.00 96.75 94 ILE A CA 1
ATOM 724 C C . ILE A 1 94 ? -3.337 -0.752 5.082 1.00 96.75 94 ILE A C 1
ATOM 726 O O . ILE A 1 94 ? -2.702 0.298 5.156 1.00 96.75 94 ILE A O 1
ATOM 730 N N . ASN A 1 95 ? -3.001 -1.854 5.755 1.00 96.19 95 ASN A N 1
ATOM 731 C CA . ASN A 1 95 ? -1.803 -1.976 6.583 1.00 96.19 95 ASN A CA 1
ATOM 732 C C . ASN A 1 95 ? -1.248 -3.415 6.541 1.00 96.19 95 ASN A C 1
ATOM 734 O O . ASN A 1 95 ? -1.898 -4.317 6.005 1.00 96.19 95 ASN A O 1
ATOM 738 N N . GLY A 1 96 ? -0.049 -3.626 7.081 1.00 94.25 96 GLY A N 1
ATOM 739 C CA . GLY A 1 96 ? 0.594 -4.933 7.175 1.00 94.25 96 GLY A CA 1
ATOM 740 C C . GLY A 1 96 ? 0.135 -5.776 8.364 1.00 94.25 96 GLY A C 1
ATOM 741 O O . GLY A 1 96 ? -0.501 -5.291 9.301 1.00 94.25 96 GLY A O 1
ATOM 742 N N . ASP A 1 97 ? 0.505 -7.051 8.335 1.00 93.19 97 ASP A N 1
ATOM 743 C CA . ASP A 1 97 ? 0.181 -8.070 9.340 1.00 93.19 97 ASP A CA 1
ATOM 744 C C . ASP A 1 97 ? 0.688 -7.734 10.748 1.00 93.19 97 ASP A C 1
ATOM 746 O O . ASP A 1 97 ? 0.022 -8.016 11.744 1.00 93.19 97 ASP A O 1
ATOM 750 N N . TRP A 1 98 ? 1.811 -7.022 10.839 1.00 93.88 98 TRP A N 1
ATOM 751 C CA . TRP A 1 98 ? 2.364 -6.523 12.101 1.00 93.88 98 TRP A CA 1
ATOM 752 C C . TRP A 1 98 ? 1.410 -5.616 12.897 1.00 93.88 98 TRP A C 1
ATOM 754 O O . TRP A 1 98 ? 1.601 -5.453 14.098 1.00 93.88 98 TRP A O 1
ATOM 764 N N . SER A 1 99 ? 0.408 -5.014 12.250 1.00 93.06 99 SER A N 1
ATOM 765 C CA . SER A 1 99 ? -0.559 -4.113 12.893 1.00 93.06 99 SER A CA 1
ATOM 766 C C . SER A 1 99 ? -1.795 -4.830 13.448 1.00 93.06 99 SER A C 1
ATOM 768 O O . SER A 1 99 ? -2.534 -4.260 14.250 1.00 93.06 99 SER A O 1
ATOM 770 N N . TRP A 1 100 ? -2.035 -6.090 13.062 1.00 90.75 100 TRP A N 1
ATOM 771 C CA . TRP A 1 100 ? -3.295 -6.775 13.365 1.00 90.75 100 TRP A CA 1
ATOM 772 C C . TRP A 1 100 ? -3.542 -6.948 14.858 1.00 90.75 100 TRP A C 1
ATOM 774 O O . TRP A 1 100 ? -4.668 -6.756 15.305 1.00 90.75 100 TRP A O 1
ATOM 784 N N . SER A 1 101 ? -2.504 -7.270 15.638 1.00 89.75 101 SER A N 1
ATOM 785 C CA . SER A 1 101 ? -2.650 -7.448 17.088 1.00 89.75 101 SER A CA 1
ATOM 786 C C . SER A 1 101 ? -3.176 -6.186 17.768 1.00 89.75 101 SER A C 1
ATOM 788 O O . SER A 1 101 ? -3.966 -6.281 18.700 1.00 89.75 101 SER A O 1
ATOM 790 N N . ASP A 1 102 ? -2.747 -5.014 17.308 1.00 90.88 102 ASP A N 1
ATOM 791 C CA . ASP A 1 102 ? -3.155 -3.730 17.869 1.00 90.88 102 ASP A CA 1
ATOM 792 C C . ASP A 1 102 ? -4.640 -3.472 17.573 1.00 90.88 102 ASP A C 1
ATOM 794 O O . ASP A 1 102 ? -5.441 -3.275 18.487 1.00 90.88 102 ASP A O 1
ATOM 798 N N . TYR A 1 103 ? -5.048 -3.628 16.308 1.00 91.62 103 TYR A N 1
ATOM 799 C CA . TYR A 1 103 ? -6.441 -3.434 15.900 1.00 91.62 103 TYR A CA 1
ATOM 800 C C . TYR A 1 103 ? -7.404 -4.434 16.535 1.00 91.62 103 TYR A C 1
ATOM 802 O O . TYR A 1 103 ? -8.449 -4.029 17.031 1.00 91.62 103 TYR A O 1
ATOM 810 N N . LEU A 1 104 ? -7.050 -5.720 16.555 1.00 84.12 104 LEU A N 1
ATOM 811 C CA . LEU A 1 104 ? -7.914 -6.779 17.083 1.00 84.12 104 LEU A CA 1
ATOM 812 C C . LEU A 1 104 ? -7.998 -6.770 18.618 1.00 84.12 104 LEU A C 1
ATOM 814 O O . LEU A 1 104 ? -8.934 -7.335 19.177 1.00 84.12 104 LEU A O 1
ATOM 818 N N . SER A 1 105 ? -7.041 -6.138 19.306 1.00 89.00 105 SER A N 1
ATOM 819 C CA . SER A 1 105 ? -7.094 -5.948 20.763 1.00 89.00 105 SER A CA 1
ATOM 820 C C . SER A 1 105 ? -7.897 -4.714 21.190 1.00 89.00 105 SER A C 1
ATOM 822 O O . SER A 1 105 ? -8.295 -4.604 22.353 1.00 89.00 105 SER A O 1
ATOM 824 N N . ASN A 1 106 ? -8.157 -3.782 20.269 1.00 86.62 106 ASN A N 1
ATOM 825 C CA . ASN A 1 106 ? -8.926 -2.580 20.550 1.00 86.62 106 ASN A CA 1
ATOM 826 C C . ASN A 1 106 ? -10.427 -2.890 20.530 1.00 86.62 106 ASN A C 1
ATOM 828 O O . ASN A 1 106 ? -11.028 -3.083 19.479 1.00 86.62 106 ASN A O 1
ATOM 832 N N . THR A 1 107 ? -11.054 -2.854 21.703 1.00 86.94 107 THR A N 1
ATOM 833 C CA . THR A 1 107 ? -12.489 -3.141 21.886 1.00 86.94 107 THR A CA 1
ATOM 834 C C . THR A 1 107 ? -13.432 -2.173 21.166 1.00 86.94 107 THR A C 1
ATOM 836 O O . THR A 1 107 ? -14.612 -2.479 21.021 1.00 86.94 107 THR A O 1
ATOM 839 N N . ASN A 1 108 ? -12.935 -1.027 20.692 1.00 82.56 108 ASN A N 1
ATOM 840 C CA . ASN A 1 108 ? -13.712 -0.071 19.900 1.00 82.56 108 ASN A CA 1
ATOM 841 C C . ASN A 1 108 ? -13.684 -0.372 18.393 1.00 82.56 108 ASN A C 1
ATOM 843 O O . ASN A 1 108 ? -14.309 0.351 17.618 1.00 82.56 108 ASN A O 1
ATOM 847 N N . ILE A 1 109 ? -12.941 -1.396 17.967 1.00 87.12 109 ILE A N 1
ATOM 848 C CA . ILE A 1 109 ? -12.804 -1.794 16.570 1.00 87.12 109 ILE A CA 1
ATOM 849 C C . ILE A 1 109 ? -13.455 -3.166 16.393 1.00 87.12 109 ILE A C 1
ATOM 851 O O . ILE A 1 109 ? -12.930 -4.179 16.844 1.00 87.12 109 ILE A O 1
ATOM 855 N N . ASP A 1 110 ? -14.579 -3.197 15.682 1.00 87.94 110 ASP A N 1
ATOM 856 C CA . ASP A 1 110 ? -15.167 -4.428 15.153 1.00 87.94 110 ASP A CA 1
ATOM 857 C C . ASP A 1 110 ? -14.797 -4.538 13.668 1.00 87.94 110 ASP A C 1
ATOM 859 O O . ASP A 1 110 ? -15.449 -3.954 12.798 1.00 87.94 110 ASP A O 1
ATOM 863 N N . ALA A 1 111 ? -13.662 -5.178 13.379 1.00 84.25 111 ALA A N 1
ATOM 864 C CA . ALA A 1 111 ? -13.083 -5.218 12.039 1.00 84.25 111 ALA A CA 1
ATOM 865 C C . ALA A 1 111 ? -12.727 -6.633 11.587 1.00 84.25 111 ALA A C 1
ATOM 867 O O . ALA A 1 111 ? -12.400 -7.517 12.376 1.00 84.25 111 ALA A O 1
ATOM 868 N N . VAL A 1 112 ? -12.715 -6.810 10.265 1.00 89.06 112 VAL A N 1
ATOM 869 C CA . VAL A 1 112 ? -12.296 -8.042 9.595 1.00 89.06 112 VAL A CA 1
ATOM 870 C C . VAL A 1 112 ? -11.131 -7.785 8.644 1.00 89.06 112 VAL A C 1
ATOM 872 O O . VAL A 1 112 ? -11.001 -6.719 8.031 1.00 89.06 112 VAL A O 1
ATOM 875 N N . ILE A 1 113 ? -10.298 -8.806 8.469 1.00 91.44 113 ILE A N 1
ATOM 876 C CA . ILE A 1 113 ? -9.271 -8.833 7.428 1.00 91.44 113 ILE A CA 1
ATOM 877 C C . ILE A 1 113 ? -9.921 -9.351 6.142 1.00 91.44 113 ILE A C 1
ATOM 879 O O . ILE A 1 113 ? -10.725 -10.278 6.166 1.00 91.44 113 ILE A O 1
ATOM 883 N N . ALA A 1 114 ? -9.580 -8.746 5.005 1.00 93.38 114 ALA A N 1
ATOM 884 C CA . ALA A 1 114 ? -10.053 -9.199 3.697 1.00 93.38 114 ALA A CA 1
ATOM 885 C C . ALA A 1 114 ? -9.008 -8.872 2.621 1.00 93.38 114 ALA A C 1
ATOM 887 O O . ALA A 1 114 ? -8.257 -7.908 2.831 1.00 93.38 114 ALA A O 1
ATOM 888 N N . PRO A 1 115 ? -8.984 -9.612 1.494 1.00 95.62 115 PRO A N 1
ATOM 889 C CA . PRO A 1 115 ? -8.078 -9.354 0.378 1.00 95.62 115 PRO A CA 1
ATOM 890 C C . PRO A 1 115 ? -8.181 -7.921 -0.149 1.00 95.62 115 PRO A C 1
ATOM 892 O O . PRO A 1 115 ? -9.216 -7.261 0.002 1.00 95.62 115 PRO A O 1
ATOM 895 N N . LEU A 1 116 ? -7.110 -7.447 -0.789 1.00 96.88 116 LEU A N 1
ATOM 896 C CA . LEU A 1 116 ? -7.167 -6.197 -1.538 1.00 96.88 116 LEU A CA 1
ATOM 897 C C . LEU A 1 116 ? -8.067 -6.352 -2.783 1.00 96.88 116 LEU A C 1
ATOM 899 O O . LEU A 1 116 ? -8.187 -7.461 -3.313 1.00 96.88 116 LEU A O 1
ATOM 903 N N . PRO A 1 117 ? -8.714 -5.267 -3.249 1.00 95.56 117 PRO A N 1
ATOM 904 C CA . PRO A 1 117 ? -9.628 -5.318 -4.387 1.00 95.56 117 PRO A CA 1
ATOM 905 C C . PRO A 1 117 ? -8.974 -5.704 -5.718 1.00 95.56 117 PRO A C 1
ATOM 907 O O . PRO A 1 117 ? -7.765 -5.588 -5.916 1.00 95.56 117 PRO A O 1
ATOM 910 N N . VAL A 1 118 ? -9.825 -6.074 -6.675 1.00 97.38 118 VAL A N 1
ATOM 911 C CA . VAL A 1 118 ? -9.488 -6.117 -8.103 1.00 97.38 118 VAL A CA 1
ATOM 912 C C . VAL A 1 118 ? -9.805 -4.756 -8.717 1.00 97.38 118 VAL A C 1
ATOM 914 O O . VAL A 1 118 ? -10.900 -4.224 -8.520 1.00 97.38 118 VAL A O 1
ATOM 917 N N . VAL A 1 119 ? -8.867 -4.187 -9.474 1.00 96.75 119 VAL A N 1
ATOM 918 C CA . VAL A 1 119 ? -9.076 -2.907 -10.161 1.00 96.75 119 VAL A CA 1
ATOM 919 C C . VAL A 1 119 ? -10.032 -3.129 -11.329 1.00 96.75 119 VAL A C 1
ATOM 921 O O . VAL A 1 119 ? -9.692 -3.781 -12.311 1.00 96.75 119 VAL A O 1
ATOM 924 N N . SER A 1 120 ? -11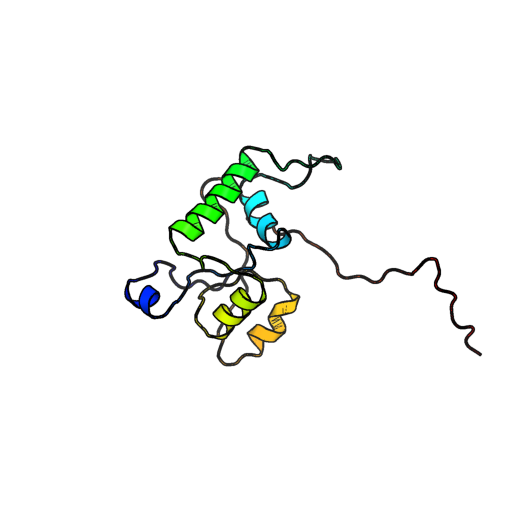.236 -2.557 -11.261 1.00 96.06 120 SER A N 1
ATOM 925 C CA . SER A 1 120 ? -12.289 -2.806 -12.259 1.00 96.06 120 SER A CA 1
ATOM 926 C C . SER A 1 120 ? -11.892 -2.432 -13.691 1.00 96.06 120 SER A C 1
ATOM 928 O O . SER A 1 120 ? -12.386 -3.039 -14.634 1.00 96.06 120 SER A O 1
ATOM 930 N N . LYS A 1 121 ? -11.002 -1.445 -13.865 1.00 94.56 121 LYS A N 1
ATOM 931 C CA . LYS A 1 121 ? -10.538 -0.983 -15.183 1.00 94.56 121 LYS A CA 1
ATOM 932 C C . LYS A 1 121 ? -9.628 -1.998 -15.887 1.00 94.56 121 LYS A C 1
ATOM 934 O O . LYS A 1 121 ? -9.645 -2.062 -17.111 1.00 94.56 121 LYS A O 1
ATOM 939 N N . THR A 1 122 ? -8.828 -2.747 -15.134 1.00 97.50 122 THR A N 1
ATOM 940 C CA . THR A 1 122 ? -7.807 -3.668 -15.666 1.00 97.50 122 THR A CA 1
ATOM 941 C C . THR A 1 122 ? -8.169 -5.136 -15.449 1.00 97.50 122 THR A C 1
ATOM 943 O O . THR A 1 122 ? -7.635 -6.002 -16.130 1.00 97.50 122 THR A O 1
ATOM 946 N N . GLY A 1 123 ? -9.060 -5.431 -14.497 1.00 97.88 123 GLY A N 1
ATOM 947 C CA . GLY A 1 123 ? -9.353 -6.791 -14.052 1.00 97.88 123 GLY A CA 1
ATOM 948 C C . GLY A 1 123 ? -8.223 -7.429 -13.237 1.00 97.88 123 GLY A C 1
ATOM 949 O O . GLY A 1 123 ? -8.316 -8.609 -12.907 1.00 97.88 123 GLY A O 1
ATOM 950 N N . LEU A 1 124 ? -7.172 -6.675 -12.898 1.00 98.00 124 LEU A N 1
ATOM 951 C CA . LEU A 1 124 ? -6.013 -7.188 -12.172 1.00 98.00 124 LEU A CA 1
ATOM 952 C C . LEU A 1 124 ? -6.187 -7.025 -10.653 1.00 98.00 124 LEU A C 1
ATOM 954 O O . LEU A 1 124 ? -6.703 -5.997 -10.194 1.00 98.00 124 LEU A O 1
ATOM 958 N N . PRO A 1 125 ? -5.766 -8.017 -9.848 1.00 97.44 125 PRO A N 1
ATOM 959 C CA . PRO A 1 125 ? -5.766 -7.892 -8.398 1.00 97.44 125 PRO A CA 1
ATOM 960 C C . PRO A 1 125 ? -4.709 -6.881 -7.944 1.00 97.44 125 PRO A C 1
ATOM 962 O O . PRO A 1 125 ? -3.598 -6.850 -8.471 1.00 97.44 125 PRO A O 1
ATOM 965 N N . MET A 1 126 ? -5.025 -6.099 -6.913 1.00 97.56 126 MET A N 1
ATOM 966 C CA . MET A 1 126 ? -4.018 -5.322 -6.194 1.00 97.56 126 MET A CA 1
ATOM 967 C C . MET A 1 126 ? -3.130 -6.272 -5.379 1.00 97.56 126 MET A C 1
ATOM 969 O O . MET A 1 126 ? -3.500 -6.701 -4.285 1.00 97.56 126 MET A O 1
ATOM 973 N N . ALA A 1 127 ? -1.963 -6.626 -5.911 1.00 96.38 127 ALA A N 1
ATOM 974 C CA . ALA A 1 127 ? -1.027 -7.548 -5.276 1.00 96.38 127 ALA A CA 1
ATOM 975 C C . ALA A 1 127 ? 0.041 -6.776 -4.474 1.00 96.38 127 ALA A C 1
ATOM 977 O O . ALA A 1 127 ? 0.812 -6.018 -5.074 1.00 96.38 127 ALA A O 1
ATOM 978 N N . PRO A 1 128 ? 0.105 -6.933 -3.137 1.00 95.06 128 PRO A N 1
ATOM 979 C CA . PRO A 1 128 ? 1.133 -6.292 -2.327 1.00 95.06 128 PRO A CA 1
ATOM 980 C C . PRO A 1 128 ? 2.496 -6.959 -2.520 1.00 95.06 128 PRO A C 1
ATOM 982 O O . PRO A 1 128 ? 2.589 -8.125 -2.904 1.00 95.06 128 PRO A O 1
ATOM 985 N N . MET A 1 129 ? 3.564 -6.230 -2.193 1.00 92.06 129 MET A N 1
ATOM 986 C CA . MET A 1 129 ? 4.891 -6.828 -2.089 1.00 92.06 129 MET A CA 1
ATOM 987 C C . MET A 1 129 ? 4.942 -7.756 -0.873 1.00 92.06 129 MET A C 1
ATOM 989 O O . MET A 1 129 ? 4.583 -7.358 0.236 1.00 92.06 129 MET A O 1
ATOM 993 N N . VAL A 1 130 ? 5.414 -8.985 -1.074 1.00 91.56 130 VAL A N 1
ATOM 994 C CA . VAL A 1 130 ? 5.672 -9.926 0.018 1.00 91.56 130 VAL A CA 1
ATOM 995 C C . VAL A 1 130 ? 7.133 -9.783 0.424 1.00 91.56 130 VAL A C 1
ATOM 997 O O . VAL A 1 130 ? 8.032 -10.035 -0.375 1.00 91.56 130 VAL A O 1
ATOM 1000 N N . ALA A 1 131 ? 7.364 -9.368 1.666 1.00 87.19 131 ALA A N 1
ATOM 1001 C CA . ALA A 1 131 ? 8.690 -9.225 2.252 1.00 87.19 131 ALA A CA 1
ATOM 1002 C C . ALA A 1 131 ? 8.772 -10.008 3.567 1.00 87.19 131 ALA A C 1
ATOM 1004 O O . ALA A 1 131 ? 7.758 -10.256 4.217 1.00 87.19 131 ALA A O 1
ATOM 1005 N N . THR A 1 132 ? 9.988 -10.383 3.962 1.00 90.44 132 THR A N 1
ATOM 1006 C CA . THR A 1 132 ? 10.251 -11.080 5.226 1.00 90.44 132 THR A CA 1
ATOM 1007 C C . THR A 1 132 ? 11.048 -10.197 6.181 1.00 90.44 132 THR A C 1
ATOM 1009 O O . THR A 1 132 ? 11.853 -9.371 5.751 1.00 90.44 132 THR A O 1
ATOM 1012 N N . LYS A 1 133 ? 10.838 -10.384 7.487 1.00 91.56 133 LYS A N 1
ATOM 1013 C CA . LYS A 1 133 ? 11.694 -9.819 8.536 1.00 91.56 133 LYS A CA 1
ATOM 1014 C C . LYS A 1 133 ? 12.657 -10.915 8.979 1.00 91.56 133 LYS A C 1
ATOM 1016 O O . LYS A 1 133 ? 12.217 -11.972 9.423 1.00 91.56 133 LYS A O 1
ATOM 1021 N N . GLY A 1 134 ? 13.957 -10.672 8.843 1.00 94.25 134 GLY A N 1
ATOM 1022 C CA . GLY A 1 134 ? 14.993 -11.662 9.129 1.00 94.25 134 GLY A CA 1
ATOM 1023 C C . GLY A 1 134 ? 16.208 -11.066 9.826 1.00 94.25 134 GLY A C 1
ATOM 1024 O O . GLY A 1 134 ? 16.391 -9.850 9.863 1.00 94.25 134 GLY A O 1
ATOM 1025 N N . TYR A 1 135 ? 17.037 -11.948 10.375 1.00 95.69 135 TYR A N 1
ATOM 1026 C CA . TYR A 1 135 ? 18.317 -11.596 10.979 1.00 95.69 135 TYR A CA 1
ATOM 1027 C C . TYR A 1 135 ? 19.445 -11.790 9.965 1.00 95.69 135 TYR A C 1
ATOM 1029 O O . TYR A 1 135 ? 19.464 -12.784 9.241 1.00 95.69 135 TYR A O 1
ATOM 1037 N N . SER A 1 136 ? 20.414 -10.878 9.975 1.00 93.81 136 SER A N 1
ATOM 1038 C CA . SER A 1 136 ? 21.668 -11.006 9.229 1.00 93.81 136 SER A CA 1
ATOM 1039 C C . SER A 1 136 ? 22.836 -11.039 10.207 1.00 93.81 136 SER A C 1
ATOM 1041 O O . SER A 1 136 ? 22.831 -10.323 11.210 1.00 93.81 136 SER A O 1
ATOM 1043 N N . LEU A 1 137 ? 23.855 -11.843 9.913 1.00 92.50 137 LEU A N 1
ATOM 1044 C CA . LEU A 1 137 ? 25.101 -11.836 10.674 1.00 92.50 137 LEU A CA 1
ATOM 1045 C C . LEU A 1 137 ? 26.004 -10.717 10.154 1.00 92.50 137 LEU A C 1
ATOM 1047 O O . LEU A 1 137 ? 26.277 -10.635 8.957 1.00 92.50 137 LEU A O 1
ATOM 1051 N N . ASN A 1 138 ? 26.474 -9.852 11.053 1.00 94.19 138 ASN A N 1
ATOM 1052 C CA . ASN A 1 138 ? 27.490 -8.866 10.701 1.00 94.19 138 ASN A CA 1
ATOM 1053 C C . ASN A 1 138 ? 28.800 -9.608 10.401 1.00 94.19 138 ASN A C 1
ATOM 1055 O O . ASN A 1 138 ? 29.253 -10.392 11.230 1.00 94.19 138 ASN A O 1
ATOM 1059 N N . ILE A 1 139 ? 29.428 -9.342 9.252 1.00 94.19 139 ILE A N 1
ATOM 1060 C CA . ILE A 1 139 ? 30.710 -9.965 8.877 1.00 94.19 139 ILE A CA 1
ATOM 1061 C C . ILE A 1 139 ? 31.823 -9.683 9.900 1.00 94.19 139 ILE A C 1
ATOM 1063 O O . ILE A 1 139 ? 32.774 -10.449 10.015 1.00 94.19 139 ILE A O 1
ATOM 1067 N N . ASN A 1 140 ? 31.677 -8.604 10.675 1.00 94.75 140 ASN A N 1
ATOM 1068 C CA . ASN A 1 140 ? 32.602 -8.212 11.734 1.00 94.75 140 ASN A CA 1
ATOM 1069 C C . ASN A 1 140 ? 32.238 -8.790 13.111 1.00 94.75 140 ASN A C 1
ATOM 1071 O O . ASN A 1 140 ? 32.934 -8.502 14.084 1.00 94.75 140 ASN A O 1
ATOM 1075 N N . ALA A 1 141 ? 31.139 -9.545 13.236 1.00 89.56 141 ALA A N 1
ATOM 1076 C CA . ALA A 1 141 ? 30.757 -10.154 14.503 1.00 89.56 141 ALA A CA 1
ATOM 1077 C C . ALA A 1 141 ? 31.796 -11.211 14.893 1.00 89.56 141 ALA A C 1
ATOM 1079 O O . ALA A 1 141 ? 31.860 -12.293 14.313 1.00 89.56 141 ALA A O 1
ATOM 1080 N N . GLN A 1 142 ? 32.607 -10.892 15.895 1.00 83.88 142 GLN A N 1
ATOM 1081 C CA . GLN A 1 142 ? 33.448 -11.867 16.573 1.00 83.88 142 GLN A CA 1
ATOM 1082 C C . GLN A 1 142 ? 32.585 -12.483 17.670 1.00 83.88 142 GLN A C 1
ATOM 1084 O O . GLN A 1 142 ? 32.110 -11.773 18.557 1.00 83.88 142 GLN A O 1
ATOM 1089 N N . GLY A 1 143 ? 32.294 -13.780 17.559 1.00 76.50 143 GLY A N 1
ATOM 1090 C CA . GLY A 1 143 ? 31.532 -14.480 18.588 1.00 76.50 143 GLY A CA 1
ATOM 1091 C C . GLY A 1 143 ? 32.204 -14.305 19.949 1.00 76.50 143 GLY A C 1
ATOM 1092 O O . GLY A 1 143 ? 33.432 -14.330 20.041 1.00 76.50 143 GLY A O 1
ATOM 1093 N N . ALA A 1 144 ? 31.411 -14.130 21.006 1.00 72.69 144 ALA A N 1
ATOM 1094 C CA . ALA A 1 144 ? 31.941 -14.306 22.349 1.00 72.69 144 ALA A CA 1
ATOM 1095 C C . ALA A 1 144 ? 32.441 -15.755 22.457 1.00 72.69 144 ALA A C 1
ATOM 1097 O O . ALA A 1 144 ? 31.689 -16.686 22.163 1.00 72.69 144 ALA A O 1
ATOM 1098 N N . GLN A 1 145 ? 33.707 -15.944 22.835 1.00 61.66 145 GLN A N 1
ATOM 1099 C CA . GLN A 1 145 ? 34.169 -17.245 23.312 1.00 61.66 145 GLN A CA 1
ATOM 1100 C C . GLN A 1 145 ? 33.369 -17.519 24.585 1.00 61.66 145 GLN A C 1
ATOM 1102 O O . GLN A 1 145 ? 33.496 -16.788 25.564 1.00 61.66 145 GLN A O 1
ATOM 1107 N N . VAL A 1 146 ? 32.453 -18.478 24.519 1.00 62.69 146 VAL A N 1
ATOM 1108 C CA . VAL A 1 146 ? 31.685 -18.913 25.684 1.00 62.69 146 VAL A CA 1
ATOM 1109 C C . VAL A 1 146 ? 32.619 -19.824 26.482 1.00 62.69 146 VAL A C 1
ATOM 1111 O O . VAL A 1 146 ? 32.976 -20.889 25.979 1.00 62.69 146 VAL A O 1
ATOM 1114 N N . GLU A 1 147 ? 33.084 -19.357 27.646 1.00 45.69 147 GLU A N 1
ATOM 1115 C CA . GLU A 1 147 ? 33.776 -20.186 28.654 1.00 45.69 147 GLU A CA 1
ATOM 1116 C C . GLU A 1 147 ? 32.814 -21.182 29.316 1.00 45.69 147 GLU A C 1
ATOM 1118 O O . GLU A 1 147 ? 31.631 -20.819 29.529 1.00 45.69 147 GLU A O 1
#